Protein 4HIL (pdb70)

CATH classification: 3.10.120.10

Sequence (166 aa):
PAVTYYRLEEEVAKRNTAEETWMVIHGRVYDITRFLSEHPGGEEVLLEQAGADATESFEDVGHSPDAREMLKQYYIGDVHPNDLKPVTYYRRLEEVAKRNTAEETWMVIIHGRVYDITRFLSEHPGGEEVLLEQAGADATESFEDVGHSPDAREMMLKQYYIGDVHPNDL

Nearest PDB structures (foldseek):
  1awp-assembly1_B  TM=9.884E-01  e=4.203E-17  Rattus norvegicus
  1icc-assembly1_A  TM=9.820E-01  e=1.008E-16  Rattus norvegicus
  2i89-assembly5_B  TM=9.849E-01  e=1.510E-16  Rattus norvegicus
  1lqx-assembly1_A  TM=9.905E-01  e=1.450E-13  Bos taurus
  1u9u-assembly1_A  TM=9.892E-01  e=1.450E-13  Bos taurus

Radius of gyration: 16.12 Å; Cα contacts (8 Å, |Δi|>4): 263; chains: 2; bounding box: 38×32×45 Å

Secondary structure (DSSP, 8-state):
----EE-HHHHTT-EETTEEEEEETTEEEE-GGGTTT-TT-SHHHHTTTTSB-HHHHHHHT--HHHHHGGGGTEEEEEPGGG---/--EE-HHHHTT-EETTEEEEEETTEEEE-TTGGGG-TT-HHHHHHTTTSB-HHHHHHTT--HHHHHHHGGGEEEEE-GGG-

Organism: Rattus norvegicus (NCBI:txid10116)

B-factor: mean 15.83, std 7.42, range [5.48, 46.74]

Solvent-accessible surface area: 9434 Å² total; per-residue (Å²): 103,96,41,69,107,38,96,54,131,65,0,49,145,63,79,72,56,92,72,0,13,8,3,8,30,18,14,0,14,32,8,46,144,26,8,91,115,27,123,48,25,64,117,76,20,58,139,53,12,10,46,49,6,23,96,46,24,26,124,106,58,45,55,54,104,24,44,57,86,37,64,99,20,46,54,1,12,4,50,83,121,33,78,124,175,144,74,101,56,109,18,66,64,0,16,107,53,12,52,60,114,77,0,18,6,2,8,104,28,111,0,10,23,6,30,172,24,8,84,129,27,125,49,26,47,89,82,20,12,87,20,3,10,38,52,7,27,90,29,20,70,107,103,54,38,52,110,114,24,83,104,63,29,138,126,50,86,52,0,29,5,45,68,113,28,142

Structure (mmCIF, N/CA/C/O backbone):
data_4HIL
#
_entry.id   4HIL
#
_cell.length_a   38.609
_cell.length_b   67.847
_cell.length_c   70.342
_cell.angle_alpha   90.000
_cell.angle_beta   90.000
_cell.angle_gamma   90.000
#
_symmetry.space_group_name_H-M   'P 21 21 21'
#
loop_
_entity.id
_entity.type
_entity.pdbx_description
1 polymer 'Cytochrome b5 type B'
2 non-polymer 'PROTOPORPHYRIN IX CONTAINING FE'
3 non-polymer 'SODIUM ION'
4 water water
#
loop_
_atom_site.group_PDB
_atom_site.id
_atom_site.type_symbol
_atom_site.label_atom_id
_atom_site.label_alt_id
_atom_site.label_comp_id
_atom_site.label_asym_id
_atom_site.label_entity_id
_atom_site.label_seq_id
_atom_site.pdbx_PDB_ins_code
_atom_site.Cartn_x
_atom_site.Cartn_y
_atom_site.Cartn_z
_atom_site.occupancy
_atom_site.B_iso_or_equiv
_atom_site.auth_seq_id
_atom_site.auth_comp_id
_atom_site.auth_asym_id
_atom_site.auth_atom_id
_atom_site.pdbx_PDB_model_num
ATOM 1 N N . PRO A 1 2 ? -6.261 -27.323 24.202 1.00 36.28 2 PRO A N 1
ATOM 2 C CA . PRO A 1 2 ? -7.163 -26.184 23.978 1.00 35.90 2 PRO A CA 1
ATOM 3 C C . PRO A 1 2 ? -8.087 -26.402 22.774 1.00 35.20 2 PRO A C 1
ATOM 4 O O . PRO A 1 2 ? -7.699 -27.088 21.826 1.00 35.54 2 PRO A O 1
ATOM 8 N N . ALA A 1 3 ? -9.281 -25.809 22.813 1.00 33.92 3 ALA A N 1
ATOM 9 C CA . ALA A 1 3 ? -10.297 -26.011 21.774 1.00 32.96 3 ALA A CA 1
ATOM 10 C C . ALA A 1 3 ? -10.378 -24.858 20.772 1.00 31.61 3 ALA A C 1
ATOM 11 O O . ALA A 1 3 ? -11.394 -24.159 20.683 1.00 33.23 3 ALA A O 1
ATOM 13 N N . VAL A 1 4 ? -9.313 -24.668 20.009 1.00 28.18 4 VAL A N 1
ATOM 14 C CA . VAL A 1 4 ? -9.279 -23.630 18.989 1.00 25.43 4 VAL A CA 1
ATOM 15 C C . VAL A 1 4 ? -10.010 -24.118 17.722 1.00 22.96 4 VAL A C 1
ATOM 16 O O . VAL A 1 4 ? -9.821 -25.240 17.309 1.00 21.98 4 VAL A O 1
ATOM 20 N N . THR A 1 5 ? -10.850 -23.286 17.114 1.00 21.58 5 THR A N 1
ATOM 21 C CA . THR A 1 5 ? -11.483 -23.638 15.833 1.00 20.11 5 THR A CA 1
ATOM 22 C C . THR A 1 5 ? -10.608 -23.185 14.649 1.00 17.57 5 THR A C 1
ATOM 23 O O . THR A 1 5 ? -10.139 -22.054 14.641 1.00 18.33 5 THR A O 1
ATOM 27 N N . TYR A 1 6 ? -10.381 -24.061 13.666 1.00 15.15 6 TYR A N 1
ATOM 28 C CA . TYR A 1 6 ? -9.559 -23.747 12.486 1.00 13.91 6 TYR A CA 1
ATOM 29 C C . TYR A 1 6 ? -10.367 -23.766 11.199 1.00 14.03 6 TYR A C 1
ATOM 30 O O . TYR A 1 6 ? -11.252 -24.614 11.011 1.00 16.27 6 TYR A O 1
ATOM 39 N N . TYR A 1 7 ? -10.033 -22.845 10.302 1.00 12.87 7 TYR A N 1
ATOM 40 C CA . TYR A 1 7 ? -10.682 -22.765 9.008 1.00 13.51 7 TYR A CA 1
ATOM 41 C 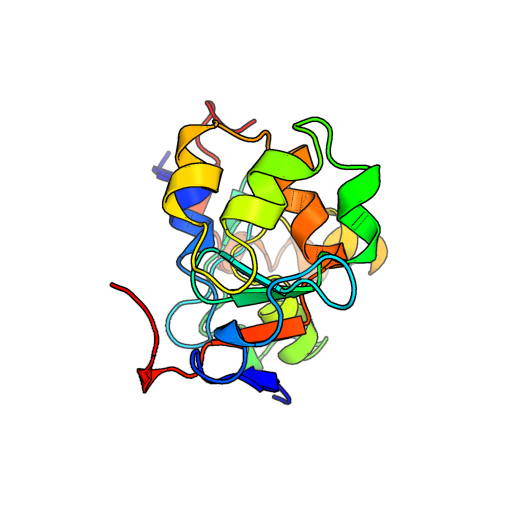C . TYR A 1 7 ? -9.656 -22.777 7.895 1.00 13.30 7 TYR A C 1
ATOM 42 O O . TYR A 1 7 ? -8.619 -22.129 7.979 1.00 14.07 7 TYR A O 1
ATOM 51 N N . ARG A 1 8 ? -9.977 -23.478 6.820 1.00 14.30 8 ARG A N 1
ATOM 52 C CA . ARG A 1 8 ? -9.184 -23.393 5.600 1.00 15.45 8 ARG A CA 1
ATOM 53 C C . ARG A 1 8 ? -9.567 -22.139 4.829 1.00 15.41 8 ARG A C 1
ATOM 54 O O . ARG A 1 8 ? -10.719 -21.702 4.863 1.00 15.18 8 ARG A O 1
ATOM 62 N N . LEU A 1 9 ? -8.616 -21.567 4.107 1.00 15.60 9 LEU A N 1
ATOM 63 C CA . LEU A 1 9 ? -8.931 -20.377 3.314 1.00 16.58 9 LEU A CA 1
ATOM 64 C C . LEU A 1 9 ? -10.016 -20.654 2.277 1.00 17.26 9 LEU A C 1
ATOM 65 O O . LEU A 1 9 ? -10.790 -19.762 1.934 1.00 17.81 9 LEU A O 1
ATOM 70 N N . GLU A 1 10 ? -10.075 -21.885 1.781 1.00 18.15 10 GLU A N 1
ATOM 71 C CA . GLU A 1 10 ? -11.096 -22.276 0.816 1.00 20.51 10 GLU A CA 1
ATOM 72 C C . GLU A 1 10 ? -12.498 -22.059 1.385 1.00 18.70 10 GLU A C 1
ATOM 73 O O . GLU A 1 10 ? -13.432 -21.667 0.672 1.00 19.87 10 GLU A O 1
ATOM 79 N N . GLU A 1 11 ? -12.639 -22.338 2.678 1.00 16.81 11 GLU A N 1
ATOM 80 C CA A GLU A 1 11 ? -13.888 -22.158 3.418 0.50 16.78 11 GLU A CA 1
ATOM 81 C CA B GLU A 1 11 ? -13.925 -22.159 3.320 0.50 17.19 11 GLU A CA 1
ATOM 82 C C . GLU A 1 11 ? -14.172 -20.683 3.623 1.00 15.42 11 GLU A C 1
ATOM 83 O O . GLU A 1 11 ? -15.293 -20.201 3.443 1.00 15.53 11 GLU A O 1
ATOM 94 N N . VAL A 1 12 ? -13.145 -19.959 4.050 1.00 14.00 12 VAL A N 1
ATOM 95 C CA . VAL A 1 12 ? -13.323 -18.541 4.333 1.00 13.84 12 VAL A CA 1
ATOM 96 C C . VAL A 1 12 ? -13.758 -17.795 3.074 1.00 13.87 12 VAL A C 1
ATOM 97 O O . VAL A 1 12 ? -14.594 -16.883 3.132 1.00 14.34 12 VAL A O 1
ATOM 101 N N . ALA A 1 13 ? -13.191 -18.185 1.939 1.00 13.84 13 ALA A N 1
ATOM 102 C CA . ALA A 1 13 ? -13.456 -17.491 0.681 1.00 15.31 13 ALA A CA 1
ATOM 103 C C . ALA A 1 13 ? -14.919 -17.538 0.270 1.00 15.16 13 ALA A C 1
ATOM 104 O O . ALA A 1 13 ? -15.361 -16.710 -0.527 1.00 15.85 13 ALA A O 1
ATOM 106 N N . LYS A 1 14 ? -15.675 -18.510 0.774 1.00 14.97 14 LYS A N 1
ATOM 107 C CA . LYS A 1 14 ? -17.097 -18.624 0.442 1.00 16.31 14 LYS A CA 1
ATOM 108 C C . LYS A 1 14 ? -17.977 -17.639 1.211 1.00 16.10 14 LYS A C 1
ATOM 109 O O . L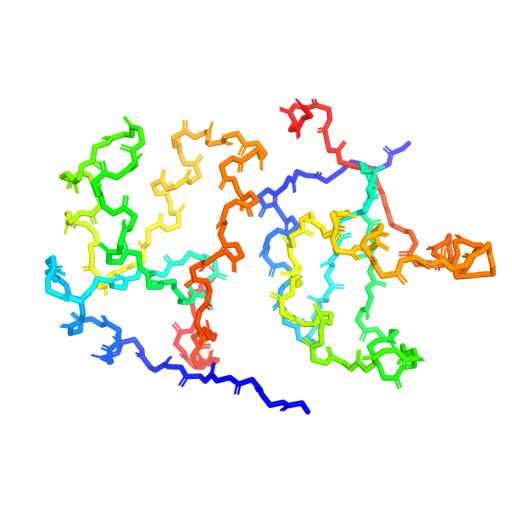YS A 1 14 ? -19.143 -17.437 0.863 1.00 17.73 14 LYS A O 1
ATOM 115 N N . ARG A 1 15 ? -17.426 -17.029 2.253 1.00 14.94 15 ARG A N 1
ATOM 116 C CA . ARG A 1 15 ? -18.187 -16.087 3.070 1.00 15.02 15 ARG A CA 1
ATOM 117 C C . ARG A 1 15 ? -17.854 -14.674 2.603 1.00 14.76 15 ARG A C 1
ATOM 118 O O . ARG A 1 15 ? -17.178 -13.914 3.294 1.00 13.73 15 ARG A O 1
ATOM 126 N N . ASN A 1 16 ? -18.324 -14.354 1.401 1.00 15.53 16 ASN A N 1
ATOM 127 C CA . ASN A 1 16 ? -17.849 -13.178 0.699 1.00 16.82 16 ASN A CA 1
ATOM 128 C C . ASN A 1 16 ? -18.942 -12.201 0.313 1.00 17.23 16 ASN A C 1
ATOM 129 O O . ASN A 1 16 ? -18.729 -11.359 -0.567 1.00 19.15 16 ASN A O 1
ATOM 134 N N . THR A 1 17 ? -20.091 -12.290 0.977 1.00 17.46 17 THR A N 1
ATOM 135 C CA . THR A 1 17 ? -21.188 -11.348 0.745 1.00 18.63 17 THR A CA 1
ATOM 136 C C . THR A 1 17 ? -21.766 -10.905 2.082 1.00 18.75 17 THR A C 1
ATOM 137 O O . THR A 1 17 ? -21.373 -11.409 3.135 1.00 18.92 17 THR A O 1
ATOM 141 N N . ALA A 1 18 ? -22.707 -9.969 2.033 1.00 19.13 18 ALA A N 1
ATOM 142 C CA . ALA A 1 18 ? -23.327 -9.434 3.233 1.00 20.01 18 ALA A CA 1
ATOM 143 C C . ALA A 1 18 ? -24.167 -10.484 3.974 1.00 20.64 18 ALA A C 1
ATOM 144 O O . ALA A 1 18 ? -24.512 -10.290 5.135 1.00 21.42 18 ALA A O 1
ATOM 146 N N . GLU A 1 19 ? -24.487 -11.596 3.317 1.00 21.03 19 GLU A N 1
ATOM 147 C CA . GLU A 1 19 ? -25.260 -12.655 3.962 1.00 21.62 19 GLU A CA 1
ATOM 148 C C . GLU A 1 19 ? -24.481 -13.290 5.114 1.00 21.55 19 GLU A C 1
ATOM 149 O O . GLU A 1 19 ? -25.036 -13.612 6.167 1.00 22.43 19 GLU A O 1
ATOM 151 N N . GLU A 1 20 ? -23.190 -13.488 4.883 1.00 19.59 20 GLU A N 1
ATOM 152 C CA . GLU A 1 20 ? -22.290 -14.071 5.865 1.00 18.92 20 GLU A CA 1
ATOM 153 C C . GLU A 1 20 ? -20.905 -13.644 5.433 1.00 17.25 20 GLU A C 1
ATOM 154 O O . GLU A 1 20 ? -20.382 -14.101 4.419 1.00 16.89 20 GLU A O 1
ATOM 160 N N . THR A 1 21 ? -20.333 -12.729 6.198 1.00 14.92 21 THR A N 1
ATOM 161 C CA . THR A 1 21 ? -19.137 -12.034 5.770 1.00 14.04 21 THR A CA 1
ATOM 162 C C . THR A 1 21 ? -17.974 -12.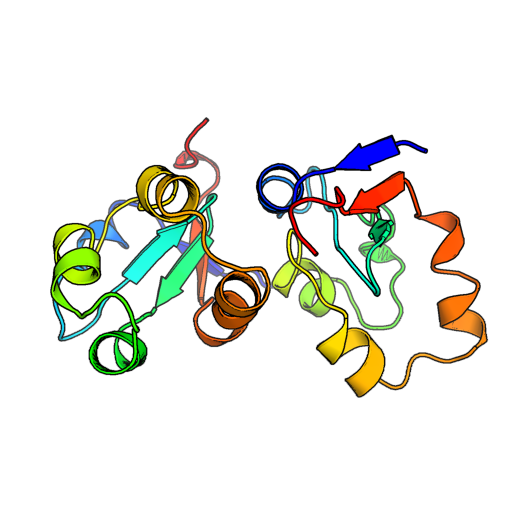357 6.693 1.00 12.15 21 THR A C 1
ATOM 163 O O . THR A 1 21 ? -17.985 -11.984 7.880 1.00 12.42 21 THR A O 1
ATOM 167 N N . TRP A 1 22 ? -16.976 -13.062 6.173 1.00 12.05 22 TRP A N 1
ATOM 168 C CA . TRP A 1 22 ? -15.779 -13.360 6.957 1.00 11.98 22 TRP A CA 1
ATOM 169 C C . TRP A 1 22 ? -14.597 -12.637 6.358 1.00 12.45 22 TRP A C 1
ATOM 170 O O . TRP A 1 22 ? -14.610 -12.258 5.196 1.00 14.75 22 TRP A O 1
ATOM 181 N N . MET A 1 23 ? -13.573 -12.449 7.166 1.00 11.88 23 MET A N 1
ATOM 182 C CA . MET A 1 23 ? -12.401 -11.741 6.749 1.00 12.70 23 MET A CA 1
ATOM 183 C C . MET A 1 23 ? -11.221 -12.275 7.546 1.00 11.28 23 MET A C 1
ATOM 184 O O . MET A 1 23 ? -11.363 -12.576 8.722 1.00 12.01 23 MET A O 1
ATOM 189 N N . VAL A 1 24 ? -10.053 -12.375 6.924 1.00 10.78 24 VAL A N 1
ATOM 190 C CA . VAL A 1 24 ? -8.841 -12.771 7.636 1.00 10.36 24 VAL A CA 1
ATOM 191 C C . VAL A 1 24 ? -7.975 -11.549 7.921 1.00 10.17 24 VAL A C 1
ATOM 192 O O . VAL A 1 24 ? -7.689 -10.750 7.030 1.00 11.48 24 VAL A O 1
ATOM 196 N N . ILE A 1 25 ? -7.559 -11.420 9.169 1.00 9.19 25 ILE A N 1
ATOM 197 C CA . ILE A 1 25 ? -6.597 -10.405 9.573 1.00 9.84 25 ILE A CA 1
ATOM 198 C C . ILE A 1 25 ? -5.576 -11.094 10.466 1.00 9.36 25 ILE A C 1
ATOM 199 O O . ILE A 1 25 ? -5.947 -11.731 11.449 1.00 9.51 25 ILE A O 1
ATOM 204 N N . HIS A 1 26 ? -4.307 -11.006 10.080 1.00 9.76 26 HIS A N 1
ATOM 205 C CA . HIS A 1 26 ? -3.200 -11.597 10.820 1.00 10.09 26 HIS A CA 1
ATOM 206 C C . HIS A 1 26 ? -3.484 -13.062 11.160 1.00 10.40 26 HIS A C 1
ATOM 207 O O . HIS A 1 26 ? -3.299 -13.491 12.292 1.00 11.57 26 HIS A O 1
ATOM 214 N N . GLY A 1 27 ? -3.942 -13.839 10.199 1.00 9.69 27 GLY A N 1
ATOM 215 C CA . GLY A 1 27 ? -4.066 -15.267 10.401 1.00 9.63 27 GLY A CA 1
ATOM 216 C C . GLY A 1 27 ? -5.243 -15.716 11.239 1.00 9.10 27 GLY A C 1
ATOM 217 O O . GLY A 1 27 ? -5.314 -16.882 11.630 1.00 9.10 27 GLY A O 1
ATOM 218 N N . ARG A 1 28 ? -6.161 -14.805 11.509 1.00 8.15 28 ARG A N 1
ATOM 219 C CA . ARG A 1 28 ? -7.389 -15.098 12.242 1.00 8.00 28 ARG A CA 1
ATOM 220 C C . ARG A 1 28 ? -8.591 -14.739 11.392 1.00 9.23 28 ARG A C 1
ATOM 221 O O . ARG A 1 28 ? -8.536 -13.837 10.555 1.00 9.20 28 ARG A O 1
ATOM 229 N N . VAL A 1 29 ? -9.668 -15.467 11.644 1.00 9.03 29 VAL A N 1
ATOM 230 C CA . VAL A 1 29 ? -10.923 -15.316 10.922 1.00 9.33 29 VAL A CA 1
ATOM 231 C C . VAL A 1 29 ? -11.929 -14.571 11.790 1.00 9.62 29 VAL A C 1
ATOM 232 O O . VAL A 1 29 ? -12.157 -14.924 12.955 1.00 9.81 29 VAL A O 1
ATOM 236 N N . TYR A 1 30 ? -12.520 -13.537 11.198 1.00 10.10 30 TYR A N 1
ATOM 237 C CA . TYR A 1 30 ? -13.491 -12.685 11.865 1.00 10.68 30 TYR A CA 1
ATOM 238 C C . TYR A 1 30 ? -14.786 -12.741 11.082 1.00 11.03 30 TYR A C 1
ATOM 239 O O . TYR A 1 30 ? -14.782 -12.592 9.843 1.00 11.89 30 TYR A O 1
ATOM 248 N N . ASP A 1 31 ? -15.897 -12.962 11.776 1.00 11.23 31 ASP A N 1
ATOM 249 C CA . ASP A 1 31 ? -17.207 -12.888 11.140 1.00 12.08 31 ASP A CA 1
ATOM 250 C C . ASP A 1 31 ? -17.759 -11.493 11.393 1.00 11.91 31 ASP A C 1
ATOM 251 O O . ASP A 1 31 ? -18.210 -11.190 12.502 1.00 13.26 31 ASP A O 1
ATOM 256 N N . ILE A 1 32 ? -17.714 -10.651 10.360 1.00 12.07 32 ILE A N 1
ATOM 257 C CA . ILE A 1 32 ? -18.050 -9.244 10.488 1.00 12.90 32 ILE A CA 1
ATOM 258 C C . ILE A 1 32 ? -19.427 -8.917 9.907 1.00 13.58 32 ILE A C 1
ATOM 259 O O . ILE A 1 32 ? -19.738 -7.761 9.686 1.00 14.35 32 ILE A O 1
ATOM 264 N N . THR A 1 33 ? -20.254 -9.932 9.699 1.00 13.78 33 THR A N 1
ATOM 265 C CA . THR A 1 33 ? -21.577 -9.787 9.108 1.00 14.94 33 THR A CA 1
ATOM 266 C C . THR A 1 33 ? -22.355 -8.651 9.759 1.00 15.88 33 THR A C 1
ATOM 267 O O . THR A 1 33 ? -22.890 -7.791 9.073 1.00 17.20 33 THR A O 1
ATOM 271 N N . ARG A 1 34 ? -22.4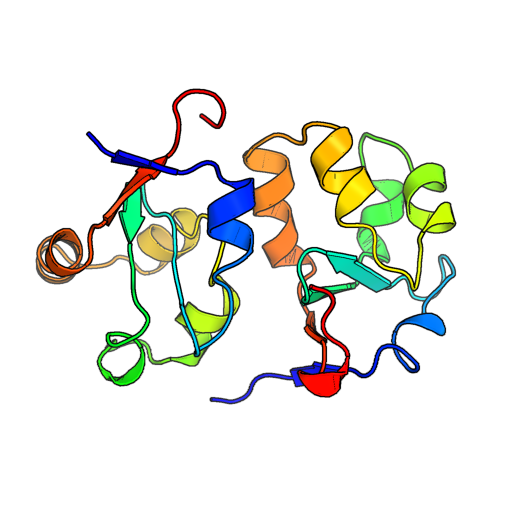01 -8.628 11.083 1.00 15.92 34 ARG A N 1
ATOM 272 C CA . ARG A 1 34 ? -23.247 -7.651 11.763 1.00 17.17 34 ARG A CA 1
ATOM 273 C C . ARG A 1 34 ? -22.555 -6.298 11.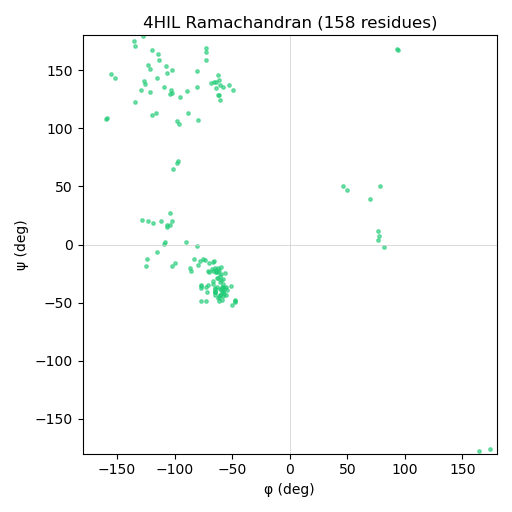894 1.00 17.17 34 ARG A C 1
ATOM 274 O O . ARG A 1 34 ? -23.192 -5.312 12.212 1.00 19.06 34 ARG A O 1
ATOM 282 N N . PHE A 1 35 ? -21.254 -6.261 11.633 1.00 15.40 35 PHE A N 1
ATOM 283 C CA . PHE A 1 35 ? -20.465 -5.045 11.756 1.00 15.01 35 PHE A CA 1
ATOM 284 C C . PHE A 1 35 ? -20.502 -4.206 10.485 1.00 14.78 35 PHE A C 1
ATOM 285 O O . PHE A 1 35 ? -20.199 -3.025 10.534 1.00 14.97 35 PHE A O 1
ATOM 293 N N . LEU A 1 36 ? -20.856 -4.808 9.348 1.00 14.61 36 LEU A N 1
ATOM 294 C CA . LEU A 1 36 ? -20.831 -4.058 8.082 1.00 15.96 36 LEU A CA 1
ATOM 295 C C . LEU A 1 36 ? -21.510 -2.698 8.194 1.00 16.92 36 LEU A C 1
ATOM 296 O O . LEU A 1 36 ? -20.960 -1.696 7.756 1.00 17.16 36 LEU A O 1
ATOM 301 N N . SER A 1 37 ? -22.708 -2.677 8.766 1.00 17.37 37 SER A N 1
ATOM 302 C CA . SER A 1 37 ? -23.499 -1.446 8.836 1.00 18.59 37 SER A CA 1
ATOM 303 C C . SER A 1 37 ? -22.972 -0.467 9.892 1.00 18.28 37 SER A C 1
ATOM 304 O O . SER A 1 37 ? -23.391 0.691 9.931 1.00 19.51 37 SER A O 1
ATOM 307 N N . GLU A 1 38 ? -22.079 -0.939 10.758 1.00 17.20 38 GLU A N 1
ATOM 308 C CA . GLU A 1 38 ? -21.541 -0.127 11.841 1.00 17.44 38 GLU A CA 1
ATOM 309 C C . GLU A 1 38 ? -20.142 0.401 11.564 1.00 15.39 38 GLU A C 1
ATOM 310 O O . GLU A 1 38 ? -19.689 1.341 12.208 1.00 17.26 38 GLU A O 1
ATOM 316 N N . HIS A 1 39 ? -19.438 -0.206 10.621 1.00 11.65 39 HIS A N 1
ATOM 317 C CA . HIS A 1 39 ? -18.053 0.163 10.372 1.00 10.79 39 HIS A CA 1
ATOM 318 C C . HIS A 1 39 ? -17.932 1.624 9.964 1.00 11.05 39 HIS A C 1
ATOM 319 O O . HIS A 1 39 ? -18.550 2.043 9.003 1.00 10.79 39 HIS A O 1
ATOM 326 N N . PRO A 1 40 ? -17.121 2.405 10.686 1.00 10.86 40 PRO A N 1
ATOM 327 C CA . PRO A 1 40 ? -17.009 3.832 10.316 1.00 11.04 40 PRO A CA 1
ATOM 328 C C . PRO A 1 40 ? -16.477 4.064 8.904 1.00 11.01 40 PRO A C 1
ATOM 329 O O . PRO A 1 40 ? -16.801 5.069 8.273 1.00 10.64 40 PRO A O 1
ATOM 333 N N . GLY A 1 41 ? -15.690 3.124 8.397 1.00 10.20 41 GLY A N 1
ATOM 334 C CA . GLY A 1 41 ? -15.177 3.233 7.047 1.00 10.41 41 GLY A CA 1
ATOM 335 C C . GLY A 1 41 ? -16.158 2.819 5.970 1.00 10.42 41 GLY A C 1
ATOM 336 O O . GLY A 1 41 ? -15.826 2.888 4.795 1.00 10.72 41 GLY A O 1
ATOM 337 N N . GLY A 1 42 ? -17.353 2.386 6.364 1.00 10.57 42 GLY A N 1
ATOM 338 C CA . GLY A 1 42 ? -18.400 1.998 5.430 1.00 10.51 42 GLY A CA 1
ATOM 339 C C . GLY A 1 42 ? -18.400 0.515 5.115 1.00 10.47 42 GLY A C 1
ATOM 340 O O . GLY A 1 42 ? -17.460 -0.207 5.434 1.00 10.92 42 GLY A O 1
ATOM 341 N N . GLU A 1 43 ? -19.470 0.072 4.479 1.00 11.04 43 GLU A N 1
ATOM 342 C CA . GLU A 1 43 ? -19.617 -1.332 4.144 1.00 12.28 43 GLU A CA 1
ATOM 343 C C . GLU A 1 43 ? -18.795 -1.753 2.943 1.00 11.67 43 GLU A C 1
ATOM 344 O O . GLU A 1 43 ? -18.339 -2.895 2.880 1.00 11.74 43 GLU A O 1
ATOM 350 N N . GLU A 1 44 ? -18.660 -0.872 1.963 1.00 12.36 44 GLU A N 1
ATOM 351 C CA . GLU A 1 44 ? -18.083 -1.265 0.692 1.00 12.42 44 GLU A CA 1
ATOM 352 C C . GLU A 1 44 ? -16.616 -1.670 0.811 1.00 11.57 44 GLU A C 1
ATOM 353 O O . GLU A 1 44 ? -16.185 -2.630 0.166 1.00 12.35 44 GLU A O 1
ATOM 359 N N . VAL A 1 45 ? -15.835 -0.946 1.608 1.00 11.24 45 VAL A N 1
ATOM 360 C CA . VAL A 1 45 ? -14.428 -1.324 1.705 1.00 11.66 45 VAL A CA 1
ATOM 361 C C . VAL A 1 45 ? -14.274 -2.724 2.304 1.00 11.94 45 VAL A C 1
ATOM 362 O O . VAL A 1 45 ? -13.306 -3.417 2.019 1.00 12.81 45 VAL A O 1
ATOM 366 N N . LEU A 1 46 ? -15.223 -3.123 3.147 1.00 11.31 46 LEU A N 1
ATOM 367 C CA . LEU A 1 46 ? -15.201 -4.441 3.779 1.00 11.63 46 LEU A CA 1
ATOM 368 C C . LEU A 1 46 ? -15.656 -5.493 2.778 1.00 11.53 46 LEU A C 1
ATOM 369 O O . LEU A 1 46 ? -15.012 -6.530 2.626 1.00 12.83 46 LEU A O 1
ATOM 374 N N . LEU A 1 47 ? -16.770 -5.243 2.094 1.00 11.94 47 LEU A N 1
ATOM 375 C CA . LEU A 1 47 ? -17.288 -6.214 1.129 1.00 13.19 47 LEU A CA 1
ATOM 376 C C . LEU A 1 47 ? -16.310 -6.489 0.005 1.00 13.93 47 LEU A C 1
ATOM 377 O O . LEU A 1 47 ? -16.236 -7.600 -0.512 1.00 14.97 47 LEU A O 1
ATOM 382 N N . GLU A 1 48 ? -15.537 -5.488 -0.366 1.00 13.70 48 GLU A N 1
ATOM 383 C CA . GLU A 1 48 ? -14.570 -5.656 -1.432 1.00 14.99 48 GLU A CA 1
ATOM 384 C C . GLU A 1 48 ? -13.494 -6.662 -1.068 1.00 14.76 48 GLU A C 1
ATOM 385 O O . GLU A 1 48 ? -12.876 -7.249 -1.957 1.00 16.82 48 GLU A O 1
ATOM 391 N N . GLN A 1 49 ? -13.276 -6.872 0.227 1.00 13.30 49 GLN A N 1
ATOM 392 C CA . GLN A 1 49 ? -12.306 -7.871 0.661 1.00 13.98 49 GLN A CA 1
ATOM 393 C C . GLN A 1 49 ? -12.914 -8.980 1.495 1.00 14.18 49 GLN A C 1
ATOM 394 O O . GLN A 1 49 ? -12.202 -9.732 2.148 1.00 15.20 49 GLN A O 1
ATOM 400 N N . ALA A 1 50 ? -14.224 -9.134 1.404 1.00 14.25 50 ALA A N 1
ATOM 401 C CA . ALA A 1 50 ? -14.895 -10.208 2.119 1.00 15.15 50 ALA A CA 1
ATOM 402 C C . ALA A 1 50 ? -14.424 -11.557 1.585 1.00 14.36 50 ALA A C 1
ATOM 403 O O . ALA A 1 50 ? -14.238 -11.765 0.386 1.00 14.64 50 ALA A O 1
ATOM 405 N N . GLY A 1 51 ? -14.238 -12.493 2.496 1.00 13.70 51 GLY A N 1
ATOM 406 C CA . GLY A 1 51 ? -13.717 -13.794 2.141 1.00 14.84 51 GLY A CA 1
ATOM 407 C C . GLY A 1 51 ? -12.224 -13.853 1.887 1.00 15.99 51 GLY A C 1
ATOM 408 O O . GLY A 1 51 ? -11.686 -14.915 1.544 1.00 18.07 51 GLY A O 1
ATOM 409 N N . ALA A 1 52 ? -11.550 -12.730 2.094 1.00 14.59 52 ALA A N 1
ATOM 410 C CA . ALA A 1 52 ? -10.142 -12.610 1.758 1.00 14.43 52 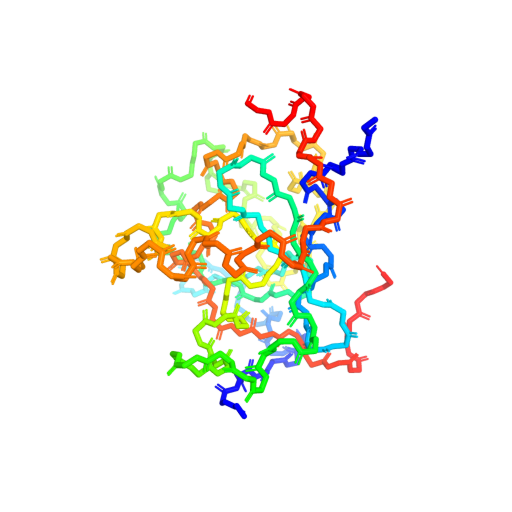ALA A CA 1
ATOM 411 C C . ALA A 1 52 ? -9.323 -12.104 2.932 1.00 13.42 52 ALA A C 1
ATOM 412 O O . ALA A 1 52 ? -9.845 -11.818 4.011 1.00 13.29 52 ALA A O 1
ATOM 414 N N . ASP A 1 53 ? -8.027 -11.984 2.689 1.00 13.59 53 ASP A N 1
ATOM 415 C CA . ASP A 1 53 ? -7.085 -11.484 3.676 1.00 13.16 53 ASP A CA 1
ATOM 416 C C . ASP A 1 53 ? -6.999 -9.982 3.573 1.00 12.84 53 ASP A C 1
ATOM 417 O O . ASP A 1 53 ? -6.504 -9.439 2.588 1.00 14.19 53 ASP A O 1
ATOM 422 N N . ALA A 1 54 ? -7.467 -9.310 4.612 1.00 11.35 54 ALA A N 1
ATOM 423 C CA . ALA A 1 54 ? -7.540 -7.861 4.633 1.00 12.05 54 ALA A CA 1
ATOM 424 C C . ALA A 1 54 ? -6.477 -7.247 5.533 1.00 11.39 54 ALA A C 1
ATOM 425 O O . ALA A 1 54 ? -6.561 -6.077 5.862 1.00 11.90 54 ALA A O 1
ATOM 427 N N . THR A 1 55 ? -5.453 -8.011 5.895 1.00 10.55 55 THR A N 1
ATOM 428 C CA . THR A 1 55 ? -4.445 -7.536 6.836 1.00 10.83 55 THR A CA 1
ATOM 429 C C . THR A 1 55 ? -3.772 -6.265 6.319 1.00 11.05 55 THR A C 1
ATOM 430 O O . THR A 1 55 ? -3.617 -5.284 7.046 1.00 11.44 55 THR A O 1
ATOM 434 N N . GLU A 1 56 ? -3.360 -6.279 5.059 1.00 12.03 56 GLU A N 1
ATOM 435 C CA . GLU A 1 56 ? -2.610 -5.157 4.514 1.00 13.57 56 GLU A CA 1
ATOM 436 C C . GLU A 1 56 ? -3.445 -3.885 4.530 1.00 12.83 56 GLU A C 1
ATOM 437 O O . GLU A 1 56 ? -2.975 -2.836 4.966 1.00 13.25 56 GLU A O 1
ATOM 440 N N . SER A 1 57 ? -4.694 -3.975 4.093 1.00 12.30 57 SER A N 1
ATOM 441 C CA . SER A 1 57 ? -5.566 -2.811 4.136 1.00 13.02 57 SER A CA 1
ATOM 442 C C . SER A 1 57 ? -5.851 -2.358 5.554 1.00 12.39 57 SER A C 1
ATOM 443 O O . SER A 1 57 ? -5.825 -1.161 5.840 1.00 13.14 57 SER A O 1
ATOM 446 N N . PHE A 1 58 ? -6.116 -3.302 6.448 1.00 11.61 58 PHE A N 1
ATOM 447 C CA . PHE A 1 58 ? -6.406 -2.945 7.832 1.00 11.08 58 PHE A CA 1
ATOM 448 C C . PHE A 1 58 ? -5.242 -2.167 8.422 1.00 11.62 58 PHE A C 1
ATOM 449 O O . PHE A 1 58 ? -5.444 -1.142 9.086 1.00 12.51 58 PHE A O 1
ATOM 457 N N . GLU A 1 59 ? -4.019 -2.632 8.181 1.00 11.43 59 GLU A N 1
ATOM 458 C CA . GLU A 1 59 ? -2.854 -1.944 8.733 1.00 11.95 59 GLU A CA 1
ATOM 459 C C . GLU A 1 59 ? -2.565 -0.623 8.020 1.00 12.32 59 GLU A C 1
ATOM 460 O O . GLU A 1 59 ? -2.164 0.348 8.662 1.00 13.92 59 GLU A O 1
ATOM 466 N N . ASP A 1 60 ? -2.779 -0.561 6.707 1.00 12.35 60 ASP A N 1
ATOM 467 C CA . ASP A 1 60 ? -2.471 0.645 5.943 1.00 14.53 60 ASP A CA 1
ATOM 468 C C . ASP A 1 60 ? -3.382 1.811 6.325 1.00 14.19 60 ASP A C 1
ATOM 469 O O . ASP A 1 60 ? -2.951 2.957 6.309 1.00 14.90 60 ASP A O 1
ATOM 474 N N . VAL A 1 61 ? -4.636 1.519 6.658 1.00 13.22 61 VAL A N 1
ATOM 475 C CA . VAL A 1 61 ? -5.571 2.549 7.097 1.00 13.89 61 VAL A CA 1
ATOM 476 C C . VAL A 1 61 ? -5.119 3.227 8.371 1.00 15.24 61 VAL A C 1
ATOM 477 O O . VAL A 1 61 ? -5.429 4.390 8.596 1.00 16.56 61 VAL A O 1
ATOM 481 N N . GLY A 1 62 ? -4.384 2.521 9.212 1.00 14.96 62 GLY A N 1
ATOM 482 C CA . GLY A 1 62 ? -3.931 3.109 10.460 1.00 16.16 62 GLY A CA 1
ATOM 483 C C . GLY A 1 62 ? -5.045 3.136 11.492 1.00 16.51 62 GLY A C 1
ATOM 484 O O . GLY A 1 62 ? -5.330 4.155 12.124 1.00 18.25 62 GLY A O 1
ATOM 485 N N . HIS A 1 63 ? -5.678 1.995 11.670 1.00 14.51 63 HIS A N 1
ATOM 486 C CA . HIS A 1 63 ? -6.764 1.855 12.619 1.00 13.00 63 HIS A CA 1
ATOM 487 C C . HIS A 1 63 ? -6.257 2.132 14.028 1.00 13.20 63 HIS A C 1
ATOM 488 O O . HIS A 1 63 ? -5.128 1.790 14.374 1.00 14.33 63 HIS A O 1
ATOM 495 N N . SER A 1 64 ? -7.125 2.714 14.843 1.00 12.65 64 SER A N 1
ATOM 496 C CA . SER A 1 64 ? -6.798 3.048 16.223 1.00 12.67 64 SER A CA 1
ATOM 497 C C . SER A 1 64 ? -6.722 1.819 17.119 1.00 12.78 64 SER A C 1
ATOM 498 O O . SER A 1 64 ? -7.208 0.739 16.765 1.00 12.45 64 SER A O 1
ATOM 501 N N . PRO A 1 65 ? -6.148 1.986 18.317 1.00 12.77 65 PRO A N 1
ATOM 502 C CA . PRO A 1 65 ? -6.175 0.871 19.273 1.00 12.74 65 PRO A CA 1
ATOM 503 C C . PRO A 1 65 ? -7.609 0.434 19.601 1.00 12.27 65 PRO A C 1
ATOM 504 O O . PRO A 1 65 ? -7.870 -0.756 19.764 1.00 12.85 65 PRO A O 1
ATOM 508 N N . ASP A 1 66 ? -8.534 1.384 19.687 1.00 13.20 66 ASP A N 1
ATOM 509 C CA . ASP A 1 66 ? -9.945 1.056 19.921 1.00 14.23 66 ASP A CA 1
ATOM 510 C C . ASP A 1 66 ? -10.510 0.178 18.798 1.00 13.10 66 ASP A C 1
ATOM 511 O O . ASP A 1 66 ? -11.228 -0.795 19.056 1.00 13.66 66 ASP A O 1
ATOM 516 N N . ALA A 1 67 ? -10.188 0.517 17.548 1.00 12.40 67 ALA A N 1
ATOM 517 C CA . ALA A 1 67 ? -10.641 -0.294 16.419 1.00 12.40 67 ALA A CA 1
ATOM 518 C C . ALA A 1 67 ? -10.084 -1.706 16.527 1.00 12.05 67 ALA A C 1
ATOM 519 O O . ALA A 1 67 ? -10.796 -2.697 16.335 1.00 12.71 67 ALA A O 1
ATOM 521 N N . ARG A 1 68 ? -8.799 -1.808 16.833 1.00 11.71 68 ARG A N 1
ATOM 522 C CA . ARG A 1 68 ? -8.198 -3.126 16.976 1.00 12.79 68 ARG A CA 1
ATOM 523 C C . ARG A 1 68 ? -8.893 -3.938 18.059 1.00 12.62 68 ARG A C 1
ATOM 524 O O . ARG A 1 68 ? -9.112 -5.137 17.907 1.00 13.34 68 ARG A O 1
ATOM 532 N N . GLU A 1 69 ? -9.233 -3.287 19.165 1.00 12.83 69 GLU A N 1
ATOM 533 C CA . GLU A 1 69 ? -9.836 -3.988 20.283 1.00 15.37 69 GLU A CA 1
ATOM 534 C C . GLU A 1 69 ? -11.225 -4.519 19.935 1.00 15.46 69 GLU A C 1
ATOM 535 O O . GLU A 1 69 ? -11.696 -5.468 20.541 1.00 17.31 69 GLU A O 1
ATOM 541 N N . MET A 1 70 ? -11.876 -3.939 18.942 1.00 13.66 70 MET A N 1
ATOM 542 C CA . MET A 1 70 ? -13.170 -4.447 18.490 1.00 13.56 70 MET A CA 1
ATOM 543 C C . MET A 1 70 ? -13.099 -5.853 17.909 1.00 12.36 70 MET A C 1
ATOM 544 O O . MET A 1 70 ? -14.129 -6.528 17.841 1.00 13.00 70 MET A O 1
ATOM 549 N N . LEU A 1 71 ? -11.919 -6.281 17.458 1.00 11.43 71 LEU A N 1
ATOM 550 C CA . LEU A 1 71 ? -11.792 -7.574 16.799 1.00 11.66 71 LEU A CA 1
ATOM 551 C C . LEU A 1 71 ? -12.269 -8.693 17.696 1.00 11.52 71 LEU A C 1
ATOM 552 O O . LEU A 1 71 ? -12.759 -9.697 17.190 1.00 12.01 71 LEU A O 1
ATOM 557 N N . LYS A 1 72 ? -12.155 -8.546 19.014 1.00 11.98 72 LYS A N 1
ATOM 558 C CA . LYS A 1 72 ? -12.560 -9.643 19.897 1.00 13.48 72 LYS A CA 1
ATOM 559 C C . LYS A 1 72 ? -14.051 -9.953 19.770 1.00 13.65 72 LYS A C 1
ATOM 560 O O . LYS A 1 72 ? -14.477 -11.065 20.053 1.00 14.87 72 LYS A O 1
ATOM 566 N N . GLN A 1 73 ? -14.832 -8.977 19.331 1.00 12.85 73 GLN A N 1
ATOM 567 C CA . GLN A 1 73 ? -16.264 -9.173 19.151 1.00 13.91 73 GLN A CA 1
ATOM 568 C C . GLN A 1 73 ? -16.577 -10.094 17.973 1.00 13.73 73 GLN A C 1
ATOM 569 O O . GLN A 1 73 ? -17.646 -10.712 17.929 1.00 15.47 73 GLN A O 1
ATOM 575 N N . TYR A 1 74 ? -15.655 -10.181 17.021 1.00 11.71 74 TYR A N 1
ATOM 576 C CA . TYR A 1 74 ? -15.927 -10.855 15.750 1.00 11.49 74 TYR A CA 1
ATOM 577 C C . TYR A 1 74 ? -15.081 -12.103 15.513 1.00 11.64 74 TYR A C 1
ATOM 578 O O . TYR A 1 74 ? -15.331 -12.823 14.562 1.00 11.62 74 TYR A O 1
ATOM 587 N N . TYR A 1 75 ? -14.116 -12.363 16.386 1.00 11.24 75 TYR A N 1
ATOM 588 C CA . TYR A 1 75 ? -13.217 -13.502 16.227 1.00 10.45 75 TYR A CA 1
ATOM 589 C C . TYR A 1 75 ? -13.993 -14.814 16.250 1.00 11.30 75 TYR A C 1
ATOM 590 O O . TYR A 1 75 ? -14.762 -15.055 17.182 1.00 12.58 75 TYR A O 1
ATOM 599 N N . ILE A 1 76 ? -13.781 -15.668 15.248 1.00 10.91 76 ILE A N 1
ATOM 600 C CA . ILE A 1 76 ? -14.404 -16.988 15.226 1.00 11.87 76 ILE A CA 1
ATOM 601 C C . ILE A 1 76 ? -13.431 -18.151 15.111 1.00 11.99 76 ILE A C 1
ATOM 602 O O . ILE A 1 76 ? -13.821 -19.275 15.333 1.00 13.34 76 ILE A O 1
ATOM 607 N N . GLY A 1 77 ? -12.168 -17.910 14.795 1.00 11.26 77 GLY A N 1
ATOM 608 C CA . GLY A 1 77 ? -11.200 -18.981 14.787 1.00 11.06 77 GLY A CA 1
ATOM 609 C C . GLY A 1 77 ? -9.941 -18.596 14.062 1.00 10.36 77 GLY A C 1
ATOM 610 O O . GLY A 1 77 ? -9.768 -17.450 13.645 1.00 10.12 77 GLY A O 1
ATOM 611 N N . ASP A 1 78 ? -9.028 -19.553 13.980 1.00 11.12 78 ASP A N 1
ATOM 612 C CA . ASP A 1 78 ? -7.728 -19.335 13.373 1.00 10.60 78 ASP A CA 1
ATOM 613 C C . ASP A 1 78 ? -7.680 -19.932 11.972 1.00 10.14 78 ASP A C 1
ATOM 614 O O . ASP A 1 78 ? -8.335 -20.932 11.679 1.00 10.66 78 ASP A O 1
ATOM 619 N N . VAL A 1 79 ? -6.878 -19.340 11.101 1.00 9.32 79 VAL A N 1
ATOM 620 C CA . VAL A 1 79 ? -6.602 -19.963 9.821 1.00 9.67 79 VAL A CA 1
ATOM 621 C C . VAL A 1 79 ? -5.761 -21.215 10.067 1.00 9.97 79 VAL A C 1
ATOM 622 O O . VAL A 1 79 ? -4.851 -21.227 10.888 1.00 10.44 79 VAL A O 1
ATOM 626 N N . HIS A 1 80 ? -6.076 -22.272 9.343 1.00 10.48 80 HIS A N 1
ATOM 627 C CA . HIS A 1 80 ? -5.332 -23.521 9.422 1.00 11.19 80 HIS A CA 1
ATOM 628 C C . HIS A 1 80 ? -3.842 -23.219 9.200 1.00 11.20 80 HIS A C 1
ATOM 629 O O . HIS A 1 80 ? -3.488 -22.426 8.320 1.00 11.49 80 HIS A O 1
ATOM 636 N N . PRO A 1 81 ? -2.957 -23.834 9.994 1.00 11.82 81 PRO A N 1
ATOM 637 C CA . PRO A 1 81 ? -1.540 -23.477 9.910 1.00 13.17 81 PRO A CA 1
ATOM 638 C C . PRO A 1 81 ? -0.931 -23.592 8.499 1.00 13.91 81 PRO A C 1
ATOM 639 O O . PRO A 1 81 ? -0.061 -22.803 8.142 1.00 15.40 81 PRO A O 1
ATOM 643 N N . ASN A 1 82 ? -1.344 -24.588 7.722 1.00 13.68 82 ASN A N 1
ATOM 644 C CA . ASN A 1 82 ? -0.861 -24.739 6.351 1.00 15.15 82 ASN A CA 1
ATOM 645 C C . ASN A 1 82 ? -1.275 -23.639 5.388 1.00 14.66 82 ASN A C 1
ATOM 646 O O . ASN A 1 82 ? -0.714 -23.530 4.295 1.00 16.13 82 ASN A O 1
ATOM 651 N N . ASP A 1 83 ? -2.246 -22.824 5.785 1.00 12.92 83 ASP A N 1
ATOM 652 C CA . ASP A 1 83 ? -2.768 -21.769 4.925 1.00 13.09 83 ASP A CA 1
ATOM 653 C C . ASP A 1 83 ? -2.347 -20.380 5.378 1.00 13.00 83 ASP A C 1
ATOM 654 O O . ASP A 1 83 ? -2.766 -19.394 4.772 1.00 12.98 83 ASP A O 1
ATOM 659 N N . LEU A 1 84 ? -1.545 -20.288 6.435 1.00 12.94 84 LEU A N 1
ATOM 660 C CA . LEU A 1 84 ? -1.107 -18.997 6.937 1.00 13.17 84 LEU A CA 1
ATOM 661 C C . LEU A 1 84 ? -0.220 -18.286 5.936 1.00 14.26 84 LEU A C 1
ATOM 662 O O . LEU A 1 84 ? 0.646 -18.887 5.314 1.00 15.05 84 LEU A O 1
ATOM 667 N N . LYS A 1 85 ? -0.424 -16.981 5.832 1.00 15.28 85 LYS A N 1
ATOM 668 C CA . LYS A 1 85 ? 0.463 -16.119 5.069 1.00 18.09 85 LYS A CA 1
ATOM 669 C C . LYS A 1 85 ? 1.777 -15.926 5.795 1.00 20.26 85 LYS A C 1
ATOM 670 O O . LYS A 1 85 ? 1.847 -16.062 7.012 1.00 21.10 85 LYS A O 1
ATOM 676 N N . PRO A 1 86 ? 2.825 -15.541 5.062 1.00 21.70 86 PRO A N 1
ATOM 677 C CA . PRO A 1 86 ? 4.050 -15.106 5.747 1.00 24.02 86 PRO A CA 1
ATOM 678 C C . PRO A 1 86 ? 3.774 -14.046 6.812 1.00 25.91 86 PRO A C 1
ATOM 679 O O . PRO A 1 86 ? 2.987 -13.148 6.503 1.00 27.77 86 PRO A O 1
ATOM 683 N N . VAL B 1 4 ? 14.215 1.199 27.326 1.00 29.33 4 VAL B N 1
ATOM 684 C CA . VAL B 1 4 ? 12.882 0.616 27.156 1.00 28.33 4 VAL B CA 1
ATOM 685 C C . VAL B 1 4 ? 12.713 0.052 25.753 1.00 26.13 4 VAL B C 1
ATOM 686 O O . VAL B 1 4 ? 13.013 0.727 24.776 1.00 27.27 4 VAL B O 1
ATOM 690 N N . THR B 1 5 ? 12.225 -1.179 25.655 1.00 23.38 5 THR B N 1
ATOM 691 C CA . THR B 1 5 ? 11.957 -1.800 24.366 1.00 21.62 5 THR B CA 1
ATOM 692 C C . THR B 1 5 ? 10.492 -1.583 24.020 1.00 19.30 5 THR B C 1
ATOM 693 O O . THR B 1 5 ? 9.621 -1.891 24.815 1.00 18.69 5 THR B O 1
ATOM 697 N N . TYR B 1 6 ? 10.235 -1.041 22.835 1.00 18.63 6 TYR B N 1
ATOM 698 C CA . TYR B 1 6 ? 8.876 -0.780 22.391 1.00 17.98 6 TYR B CA 1
ATOM 699 C C . TYR B 1 6 ? 8.482 -1.790 21.315 1.00 16.63 6 TYR B C 1
ATOM 700 O O . TYR B 1 6 ? 9.326 -2.218 20.509 1.00 18.66 6 TYR B O 1
ATOM 709 N N . TYR B 1 7 ? 7.199 -2.127 21.289 1.00 14.19 7 TYR B N 1
ATOM 710 C CA . TYR B 1 7 ? 6.620 -2.959 20.236 1.00 14.10 7 TYR B CA 1
ATOM 711 C C . TYR B 1 7 ? 5.381 -2.287 19.680 1.00 13.01 7 TYR B C 1
ATOM 712 O O . TYR B 1 7 ? 4.516 -1.839 20.434 1.00 12.85 7 TYR B O 1
ATOM 721 N N . ARG B 1 8 ? 5.279 -2.222 18.356 1.00 13.85 8 ARG B N 1
ATOM 722 C CA A ARG B 1 8 ? 4.065 -1.711 17.754 0.50 14.21 8 ARG B CA 1
ATOM 723 C CA B ARG B 1 8 ? 4.084 -1.749 17.683 0.50 13.45 8 ARG B CA 1
ATOM 724 C C . ARG B 1 8 ? 2.961 -2.761 17.842 1.00 12.90 8 ARG B C 1
ATOM 725 O O . ARG B 1 8 ? 3.213 -3.974 17.844 1.00 12.28 8 ARG B O 1
ATOM 740 N N . LEU B 1 9 ? 1.728 -2.288 17.943 1.00 12.24 9 LEU B N 1
ATOM 741 C CA . LEU B 1 9 ? 0.597 -3.211 18.003 1.00 11.76 9 LEU B CA 1
ATOM 742 C C . LEU B 1 9 ? 0.519 -4.135 16.789 1.00 11.39 9 LEU B C 1
ATOM 743 O O . LEU B 1 9 ? 0.123 -5.282 16.924 1.00 11.45 9 LEU B O 1
ATOM 748 N N . GLU B 1 10 ? 0.911 -3.648 15.615 1.00 11.60 10 GLU B N 1
ATOM 749 C CA . GLU B 1 10 ? 0.957 -4.475 14.423 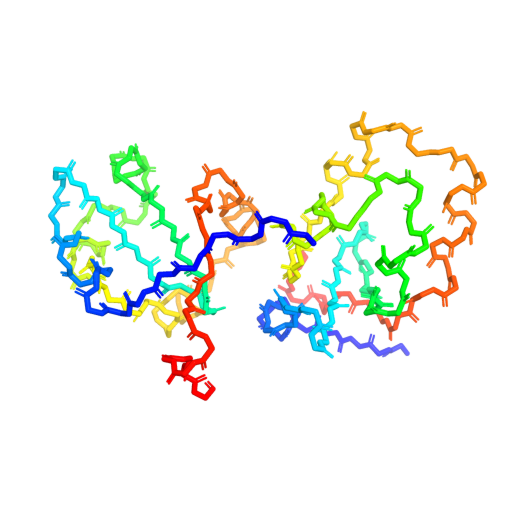1.00 12.27 10 GLU B CA 1
ATOM 750 C C . GLU B 1 10 ? 1.877 -5.694 14.629 1.00 12.01 10 GLU B C 1
ATOM 751 O O . GLU B 1 10 ? 1.571 -6.808 14.173 1.00 13.45 10 GLU B O 1
ATOM 757 N N . GLU B 1 11 ? 3.015 -5.483 15.298 1.00 11.80 11 GLU B N 1
ATOM 758 C CA . GLU B 1 11 ? 3.932 -6.585 15.583 1.00 12.65 11 GLU B CA 1
ATOM 759 C C . GLU B 1 11 ? 3.388 -7.523 16.648 1.00 10.64 11 GLU B C 1
ATOM 760 O O . GLU B 1 11 ? 3.515 -8.735 16.528 1.00 10.98 11 GLU B O 1
ATOM 766 N N . VAL B 1 12 ? 2.773 -6.977 17.688 1.00 9.64 12 VAL B N 1
ATOM 767 C CA . VAL B 1 12 ? 2.177 -7.821 18.721 1.00 9.18 12 VAL B CA 1
ATOM 768 C C . VAL B 1 12 ? 1.107 -8.726 18.122 1.00 8.96 12 VAL B C 1
ATOM 769 O O . VAL B 1 12 ? 0.974 -9.886 18.518 1.00 8.80 12 VAL B O 1
ATOM 773 N N . ALA B 1 13 ? 0.339 -8.186 17.176 1.00 8.85 13 ALA B N 1
ATOM 774 C CA . ALA B 1 13 ? -0.781 -8.897 16.586 1.00 9.40 13 ALA B CA 1
ATOM 775 C C . ALA B 1 13 ? -0.346 -10.156 15.849 1.00 9.62 13 ALA B C 1
ATOM 776 O O . ALA B 1 13 ? -1.160 -11.050 15.621 1.00 11.08 13 ALA B O 1
ATOM 778 N N . LYS B 1 14 ? 0.929 -10.243 15.473 1.00 9.38 14 LYS B N 1
ATOM 779 C CA . LYS B 1 14 ? 1.447 -11.429 14.794 1.00 10.86 14 LYS B CA 1
ATOM 780 C C . LYS B 1 14 ? 1.746 -12.580 15.751 1.00 10.70 14 LYS B C 1
ATOM 781 O O . LYS B 1 14 ? 1.875 -13.718 15.295 1.00 13.40 14 LYS B O 1
ATOM 787 N N . ARG B 1 15 ? 1.866 -12.296 17.056 1.00 9.63 15 ARG B N 1
ATOM 788 C CA . ARG B 1 15 ? 2.244 -13.316 18.046 1.00 9.73 15 ARG B CA 1
ATOM 789 C C . ARG B 1 15 ? 0.964 -13.827 18.687 1.00 9.45 15 ARG B C 1
ATOM 790 O O . ARG B 1 15 ? 0.653 -13.557 19.842 1.00 8.95 15 ARG B O 1
ATOM 798 N N . ASN B 1 16 ? 0.215 -14.595 17.905 1.00 9.04 16 ASN B N 1
ATOM 799 C CA . ASN B 1 16 ? -1.170 -14.888 18.231 1.00 8.90 16 ASN B CA 1
ATOM 800 C C . ASN B 1 16 ? -1.502 -16.371 18.204 1.00 9.60 16 ASN B C 1
ATOM 801 O O . ASN B 1 16 ? -2.654 -16.738 18.123 1.00 10.61 16 ASN B O 1
ATOM 806 N N . THR B 1 17 ? -0.480 -17.202 18.319 1.00 10.56 17 THR B N 1
ATOM 807 C CA . THR B 1 17 ? -0.681 -18.642 18.420 1.00 11.65 17 THR B CA 1
ATOM 808 C C . THR B 1 17 ? 0.192 -19.189 19.536 1.00 11.35 17 THR B C 1
ATOM 809 O O . THR B 1 17 ? 1.061 -18.498 20.072 1.00 10.91 17 THR B O 1
ATOM 813 N N . ALA B 1 18 ? -0.014 -20.458 19.870 1.00 12.15 18 ALA B N 1
ATOM 814 C CA . ALA B 1 18 ? 0.802 -21.114 20.885 1.00 13.18 18 ALA B CA 1
ATOM 815 C C . ALA B 1 18 ? 2.302 -21.170 20.569 1.00 12.46 18 ALA B C 1
ATOM 816 O O . ALA B 1 18 ? 3.102 -21.370 21.480 1.00 13.01 18 ALA B O 1
ATOM 818 N N . GLU B 1 19 ? 2.696 -21.002 19.306 1.00 13.14 19 GLU B N 1
ATOM 819 C CA . GLU B 1 19 ? 4.110 -21.015 18.957 1.00 14.17 19 GLU B CA 1
ATOM 820 C C . GLU B 1 19 ? 4.874 -19.850 19.587 1.00 13.05 19 GLU B C 1
ATOM 821 O O . GLU B 1 19 ? 6.004 -19.992 20.030 1.00 13.62 19 GLU B O 1
ATOM 824 N N . GLU B 1 20 ? 4.248 -18.683 19.612 1.00 12.40 20 GLU B N 1
ATOM 825 C CA . GLU B 1 20 ? 4.850 -17.477 20.177 1.00 11.57 20 GLU B CA 1
ATOM 826 C C . GLU B 1 20 ? 3.673 -16.581 20.498 1.00 9.99 20 GLU B C 1
ATOM 827 O O . GLU B 1 20 ? 3.015 -16.072 19.602 1.00 10.95 20 GLU B O 1
ATOM 833 N N . THR B 1 21 ? 3.393 -16.419 21.780 1.00 8.65 21 THR B N 1
ATOM 834 C CA . THR B 1 21 ? 2.138 -15.860 22.236 1.00 8.55 21 THR B CA 1
ATOM 835 C C . THR B 1 21 ? 2.411 -14.595 23.026 1.00 7.59 21 THR B C 1
ATOM 836 O O . THR B 1 21 ? 2.999 -14.674 24.112 1.00 8.24 21 THR B O 1
ATOM 840 N N . TRP B 1 22 ? 2.028 -13.439 22.474 1.00 7.68 22 TRP B N 1
ATOM 841 C CA . TRP B 1 22 ? 2.173 -12.185 23.203 1.00 7.80 22 TRP B CA 1
ATOM 842 C C . TRP B 1 22 ? 0.812 -11.603 23.516 1.00 7.86 22 TRP B C 1
ATOM 843 O O . TRP B 1 22 ? -0.187 -11.976 22.920 1.00 9.48 22 TRP B O 1
ATOM 854 N N . MET B 1 23 ? 0.783 -10.662 24.448 1.00 7.76 23 MET B N 1
ATOM 855 C CA . MET B 1 23 ? -0.450 -10.021 24.856 1.00 8.49 23 MET B CA 1
ATOM 856 C C . MET B 1 23 ? -0.118 -8.658 25.433 1.00 7.92 23 MET B C 1
ATOM 857 O O . MET B 1 23 ? 0.917 -8.487 26.058 1.00 8.84 23 MET B O 1
ATOM 862 N N . VAL B 1 24 ? -1.013 -7.703 25.229 1.00 7.76 24 VAL B N 1
ATOM 863 C CA . VAL B 1 24 ? -0.895 -6.388 25.853 1.00 7.91 24 VAL B CA 1
ATOM 864 C C . VAL B 1 24 ? -1.862 -6.277 27.031 1.00 7.63 24 VAL B C 1
ATOM 865 O O . VAL B 1 24 ? -3.032 -6.624 26.934 1.00 8.03 24 VAL B O 1
ATOM 869 N N . ILE B 1 25 ? -1.332 -5.775 28.140 1.00 7.94 25 ILE B N 1
ATOM 870 C CA A ILE B 1 25 ? -2.135 -5.452 29.317 0.50 8.63 25 ILE B CA 1
ATOM 871 C CA B ILE B 1 25 ? -2.107 -5.479 29.350 0.50 8.32 25 ILE B CA 1
ATOM 872 C C . ILE B 1 25 ? -1.631 -4.113 29.858 1.00 8.84 25 ILE B C 1
ATOM 873 O O . ILE B 1 25 ? -0.448 -3.946 30.106 1.00 9.03 25 ILE B O 1
ATOM 882 N N . HIS B 1 26 ? -2.536 -3.147 29.985 1.00 9.75 26 HIS B N 1
ATOM 883 C CA . HIS B 1 26 ? -2.185 -1.818 30.499 1.00 10.48 26 HIS B CA 1
ATOM 884 C C . HIS B 1 26 ? -0.914 -1.241 29.864 1.00 10.66 26 HIS B C 1
ATOM 885 O O . HIS B 1 26 ? -0.013 -0.755 30.564 1.00 11.64 26 HIS B O 1
ATOM 892 N N . GLY B 1 27 ? -0.856 -1.264 28.538 1.00 10.05 27 GLY B N 1
ATOM 893 C CA . GLY B 1 27 ? 0.191 -0.565 27.815 1.00 10.07 27 GLY B CA 1
ATOM 894 C C . GLY B 1 27 ? 1.540 -1.252 27.791 1.00 9.90 27 GLY B C 1
ATOM 895 O O . GLY B 1 27 ? 2.516 -0.671 27.289 1.00 11.21 27 GLY B O 1
ATOM 896 N N . ARG B 1 28 ? 1.594 -2.483 28.288 1.00 9.35 28 ARG B N 1
ATOM 897 C CA . ARG B 1 28 ? 2.818 -3.264 28.311 1.00 9.97 28 ARG B CA 1
ATOM 898 C C . ARG B 1 28 ? 2.592 -4.584 27.581 1.00 9.30 28 ARG B C 1
ATOM 899 O O . ARG B 1 28 ? 1.464 -5.063 27.501 1.00 9.13 28 ARG B O 1
ATOM 907 N N . VAL B 1 29 ? 3.678 -5.153 27.067 1.00 9.14 29 VAL B N 1
ATOM 908 C CA . VAL B 1 29 ? 3.652 -6.355 26.262 1.00 9.51 29 VAL B CA 1
ATOM 909 C C . VAL B 1 29 ? 4.258 -7.486 27.072 1.00 9.37 29 VAL B C 1
ATOM 910 O O . VAL B 1 29 ? 5.307 -7.322 27.709 1.00 9.60 29 VAL B O 1
ATOM 914 N N . TYR B 1 30 ? 3.585 -8.627 27.023 1.00 8.50 30 TYR B N 1
ATOM 915 C CA . TYR B 1 30 ? 3.941 -9.812 27.790 1.00 8.51 30 TYR B CA 1
ATOM 916 C C . TYR B 1 30 ? 4.097 -11.009 26.859 1.00 8.57 30 TYR B C 1
ATOM 917 O O . TYR B 1 30 ? 3.297 -11.182 25.949 1.00 9.69 30 TYR B O 1
ATOM 926 N N . ASP B 1 31 ? 5.123 -11.828 27.083 1.00 8.00 31 ASP B N 1
ATOM 927 C CA . ASP B 1 31 ? 5.295 -13.089 26.353 1.00 8.15 31 ASP B CA 1
ATOM 928 C C . ASP B 1 31 ? 4.747 -14.195 27.252 1.00 7.64 31 ASP B C 1
ATOM 929 O O . ASP B 1 31 ? 5.349 -14.545 28.282 1.00 8.23 31 ASP B O 1
ATOM 934 N N . ILE B 1 32 ? 3.587 -14.711 26.882 1.00 7.63 32 ILE B N 1
ATOM 935 C CA . ILE B 1 32 ? 2.889 -15.706 27.672 1.00 8.09 32 ILE B CA 1
ATOM 936 C C . ILE B 1 32 ? 2.943 -17.110 27.059 1.00 7.82 32 ILE B C 1
ATOM 937 O O . ILE B 1 32 ? 2.230 -18.012 27.499 1.00 8.54 32 ILE B O 1
ATOM 942 N N . THR B 1 33 ? 3.846 -17.302 26.105 1.00 7.29 33 THR B N 1
ATOM 943 C CA . THR B 1 33 ? 3.967 -18.575 25.391 1.00 7.36 33 THR B CA 1
ATOM 944 C C . THR B 1 33 ? 4.052 -19.759 26.357 1.00 7.60 33 THR B C 1
ATOM 945 O O . THR B 1 33 ? 3.363 -20.768 26.198 1.00 8.66 33 THR B O 1
ATOM 949 N N . ARG B 1 34 ? 4.967 -19.675 27.314 1.00 7.73 34 ARG B N 1
ATOM 950 C CA . ARG B 1 34 ? 5.218 -20.778 28.240 1.00 8.07 34 ARG B CA 1
ATOM 951 C C . ARG B 1 34 ? 4.267 -20.729 29.426 1.00 8.06 34 ARG B C 1
ATOM 952 O O . ARG B 1 34 ? 4.007 -21.736 30.055 1.00 9.17 34 ARG B O 1
ATOM 960 N N . PHE B 1 35 ? 3.723 -19.561 29.717 1.00 8.44 35 PHE B N 1
ATOM 961 C CA . PHE B 1 35 ? 2.774 -19.394 30.797 1.00 8.48 35 PHE B CA 1
ATOM 962 C C . PHE B 1 35 ? 1.417 -20.023 30.499 1.00 9.16 35 PHE B C 1
ATOM 963 O O . PHE B 1 35 ? 0.669 -20.347 31.411 1.00 9.36 35 PHE B O 1
ATOM 971 N N . LEU B 1 36 ? 1.081 -20.208 29.219 1.00 8.84 36 LEU B N 1
ATOM 972 C CA . LEU B 1 36 ? -0.267 -20.686 28.883 1.00 8.94 36 LEU B CA 1
ATOM 973 C C . LEU B 1 36 ? -0.680 -21.892 29.729 1.00 9.49 36 LEU B C 1
ATOM 974 O O . LEU B 1 36 ? -1.801 -21.936 30.224 1.00 10.52 36 LEU B O 1
ATOM 979 N N . SER B 1 37 ? 0.197 -22.883 29.850 1.00 9.79 37 SER B N 1
ATOM 980 C CA . SER B 1 37 ? -0.154 -24.116 30.536 1.00 10.33 37 SER B CA 1
ATOM 981 C C . SER B 1 37 ? -0.225 -23.976 32.048 1.00 11.34 37 SER B C 1
ATOM 982 O O . SER B 1 37 ? -0.726 -24.881 32.720 1.00 13.16 37 SER B O 1
ATOM 985 N N . GLU B 1 38 ? 0.287 -22.863 32.567 1.00 10.50 38 GLU B N 1
ATOM 986 C CA . GLU B 1 38 ? 0.319 -22.559 33.997 1.00 11.09 38 GLU B CA 1
ATOM 987 C C . GLU B 1 38 ? -0.794 -21.614 34.434 1.00 10.92 38 GLU B C 1
ATOM 988 O O . GLU B 1 38 ? -1.081 -21.474 35.619 1.00 12.49 38 GLU B O 1
ATOM 994 N N . HIS B 1 39 ? -1.432 -20.947 33.493 1.00 9.29 39 HIS B N 1
ATOM 995 C CA . HIS B 1 39 ? -2.419 -19.931 33.860 1.00 8.87 39 HIS B CA 1
ATOM 996 C C . HIS B 1 39 ? -3.586 -20.558 34.634 1.00 8.77 39 HIS B C 1
ATOM 997 O O . HIS B 1 39 ? -4.194 -21.519 34.153 1.00 9.09 39 HIS B O 1
ATOM 1004 N N . PRO B 1 40 ? -3.938 -20.011 35.812 1.00 9.45 40 PRO B N 1
ATOM 1005 C CA . PRO B 1 40 ? -5.027 -20.638 36.582 1.00 9.49 40 PRO B CA 1
ATOM 1006 C C . PRO B 1 40 ? -6.388 -20.571 35.895 1.00 9.81 40 PRO B C 1
ATOM 1007 O O . PRO B 1 40 ? -7.260 -21.365 36.230 1.00 11.09 40 PRO B O 1
ATOM 1011 N N . GLY B 1 41 ? -6.557 -19.651 34.946 1.00 8.73 41 GLY B N 1
ATOM 1012 C CA . GLY B 1 41 ? -7.797 -19.531 34.204 1.00 9.17 41 GLY B CA 1
ATOM 1013 C C . GLY B 1 41 ? -7.824 -20.370 32.944 1.00 9.94 41 GLY B C 1
ATOM 1014 O O . GLY B 1 41 ? -8.796 -20.292 32.197 1.00 11.52 41 GLY B O 1
ATOM 1015 N N . GLY B 1 42 ? -6.764 -21.132 32.680 1.00 10.02 42 GLY B N 1
ATOM 1016 C CA . GLY B 1 42 ? -6.722 -22.005 31.521 1.00 10.11 42 GLY B CA 1
ATOM 1017 C C . GLY B 1 42 ? -6.072 -21.368 30.304 1.00 9.44 42 GLY B C 1
ATOM 1018 O O . GLY B 1 42 ? -5.828 -20.159 30.243 1.00 9.52 42 GLY B O 1
ATOM 1019 N N . GLU B 1 43 ? -5.783 -22.206 29.319 1.00 10.35 43 GLU B N 1
ATOM 1020 C CA . GLU B 1 43 ? -5.116 -21.760 28.093 1.00 10.94 43 GLU B CA 1
ATOM 1021 C C . GLU B 1 43 ? -6.047 -21.042 27.122 1.00 10.88 43 GLU B C 1
ATOM 1022 O O . GLU B 1 43 ? -5.641 -20.091 26.456 1.00 11.07 43 GLU B O 1
ATOM 1028 N N . GLU B 1 44 ? -7.285 -21.512 27.029 1.00 11.76 44 GLU B N 1
ATOM 1029 C CA . GLU B 1 44 ? -8.166 -21.083 25.968 1.00 13.15 44 GLU B CA 1
ATOM 1030 C C . GLU B 1 44 ? -8.516 -19.593 26.068 1.00 11.39 44 GLU B C 1
ATOM 1031 O O . GLU B 1 44 ? -8.530 -18.885 25.056 1.00 11.54 44 GLU B O 1
ATOM 1037 N N . VAL B 1 45 ? -8.762 -19.091 27.280 1.00 10.86 45 VAL B N 1
ATOM 1038 C CA . VAL B 1 45 ? -9.125 -17.687 27.417 1.00 11.74 45 VAL B CA 1
ATOM 1039 C C . VAL B 1 45 ? -7.954 -16.785 27.042 1.00 10.58 45 VAL B C 1
ATOM 1040 O O . VAL B 1 45 ? -8.162 -15.661 26.566 1.00 11.42 45 VAL B O 1
ATOM 1044 N N . LEU B 1 46 ? -6.727 -17.233 27.269 1.00 9.29 46 LEU B N 1
ATOM 1045 C CA . LEU B 1 46 ? -5.553 -16.473 26.848 1.00 9.09 46 LEU B CA 1
ATOM 1046 C C . LEU B 1 46 ? -5.367 -16.519 25.341 1.00 9.48 46 LEU B C 1
ATOM 1047 O O . LEU B 1 46 ? -5.148 -15.489 24.692 1.00 10.84 46 LEU B O 1
ATOM 1052 N N . LEU B 1 47 ? -5.429 -17.711 24.769 1.00 9.49 47 LEU B N 1
ATOM 1053 C CA . LEU B 1 47 ? -5.233 -17.849 23.331 1.00 10.35 47 LEU B CA 1
ATOM 1054 C C . LEU B 1 47 ? -6.243 -17.010 22.588 1.00 10.17 47 LEU B C 1
ATOM 1055 O O . LEU B 1 47 ? -5.921 -16.439 21.552 1.00 11.10 47 LEU B O 1
ATOM 1060 N N . GLU B 1 48 ? -7.459 -16.935 23.102 1.00 9.72 48 GLU B N 1
ATOM 1061 C CA . GLU B 1 48 ? -8.518 -16.217 22.420 1.00 10.99 48 GLU B CA 1
ATOM 1062 C C . GLU B 1 48 ? -8.111 -14.766 22.145 1.00 9.77 48 GLU B C 1
ATOM 1063 O O . GLU B 1 48 ? -8.481 -14.200 21.114 1.00 10.49 48 GLU B O 1
ATOM 1069 N N . GLN B 1 49 ? -7.383 -14.154 23.083 1.00 9.49 49 GLN B N 1
ATOM 1070 C CA . GLN B 1 49 ? -6.961 -12.763 22.942 1.00 9.29 49 GLN B CA 1
ATOM 1071 C C . GLN B 1 49 ? -5.463 -12.601 22.761 1.00 9.32 49 GLN B C 1
ATOM 1072 O O . GLN B 1 49 ? -4.927 -11.507 22.921 1.00 9.60 49 GLN B O 1
ATOM 1078 N N . ALA B 1 50 ? -4.793 -13.662 22.336 1.00 8.98 50 ALA B N 1
ATOM 1079 C CA . ALA B 1 50 ? -3.381 -13.563 21.995 1.00 8.81 50 ALA B CA 1
ATOM 1080 C C . ALA B 1 50 ? -3.204 -12.586 20.863 1.00 8.01 50 ALA B C 1
ATOM 1081 O O . ALA B 1 50 ? -4.007 -12.543 19.938 1.00 9.46 50 ALA B O 1
ATOM 1083 N N . GLY B 1 51 ? -2.128 -11.814 20.940 1.00 8.32 51 GLY B N 1
ATOM 1084 C CA . GLY B 1 51 ? -1.843 -10.805 19.956 1.00 9.13 51 GLY B CA 1
ATOM 1085 C C . GLY B 1 51 ? -2.576 -9.499 20.157 1.00 9.16 51 GLY B C 1
ATOM 1086 O O . GLY B 1 51 ? -2.379 -8.582 19.375 1.00 10.96 51 GLY B O 1
ATOM 1087 N N . ALA B 1 52 ? -3.429 -9.426 21.180 1.00 8.85 52 ALA B N 1
ATOM 1088 C CA . ALA B 1 52 ? -4.326 -8.287 21.407 1.00 8.96 52 ALA B CA 1
ATOM 1089 C C . ALA B 1 52 ? -4.087 -7.604 22.739 1.00 8.29 52 ALA B C 1
ATOM 1090 O O . ALA B 1 52 ? -3.414 -8.142 23.616 1.00 8.24 52 ALA B O 1
ATOM 1092 N N . ASP B 1 53 ? -4.682 -6.426 22.881 1.00 8.84 53 ASP B N 1
ATOM 1093 C CA . ASP B 1 53 ? -4.819 -5.764 24.165 1.00 9.11 53 ASP B CA 1
ATOM 1094 C C . ASP B 1 53 ? -5.985 -6.379 24.924 1.00 9.02 53 ASP B C 1
ATOM 1095 O O . ASP B 1 53 ? -7.152 -6.200 24.560 1.00 10.39 53 ASP B O 1
ATOM 1100 N N . ALA B 1 54 ? -5.643 -7.153 25.949 1.00 8.14 54 ALA B N 1
ATOM 1101 C CA . ALA B 1 54 ? -6.611 -7.889 26.758 1.00 8.94 54 ALA B CA 1
ATOM 1102 C C . ALA B 1 54 ? -6.889 -7.236 28.100 1.00 8.24 54 ALA B C 1
ATOM 1103 O O . ALA B 1 54 ? -7.388 -7.888 29.008 1.00 9.13 54 ALA B O 1
ATOM 1105 N N . THR B 1 55 ? -6.590 -5.950 28.211 1.00 8.26 55 THR B N 1
ATOM 1106 C CA . THR B 1 55 ? -6.742 -5.254 29.475 1.00 8.62 55 THR B CA 1
ATOM 1107 C C . THR B 1 55 ? -8.162 -5.336 30.010 1.00 9.10 55 THR B C 1
ATOM 1108 O O . THR B 1 55 ? -8.350 -5.545 31.211 1.00 9.76 55 THR B O 1
ATOM 1112 N N . GLU B 1 56 ? -9.166 -5.172 29.152 1.00 9.69 56 GLU B N 1
ATOM 1113 C CA . GLU B 1 56 ? -10.537 -5.151 29.636 1.00 10.62 56 GLU B CA 1
ATOM 1114 C C . GLU B 1 56 ? -10.889 -6.482 30.303 1.00 9.56 56 GLU B C 1
ATOM 1115 O O . GLU B 1 56 ? -11.413 -6.507 31.416 1.00 10.04 56 GLU B O 1
ATOM 1121 N N . SER B 1 57 ? -10.595 -7.590 29.643 1.00 9.58 57 SER B N 1
ATOM 1122 C CA . SER B 1 57 ? -10.872 -8.885 30.264 1.00 9.70 57 SER B CA 1
ATOM 1123 C C . SER B 1 57 ? -10.029 -9.112 31.509 1.00 9.41 57 SER B C 1
ATOM 1124 O O . SER B 1 57 ? -10.505 -9.700 32.480 1.00 9.86 57 SER B O 1
ATOM 1127 N N . PHE B 1 58 ? -8.771 -8.689 31.484 1.00 8.70 58 PHE B N 1
ATOM 1128 C CA . PHE B 1 58 ? -7.911 -8.835 32.648 1.00 8.72 58 PHE B CA 1
ATOM 1129 C C . PHE B 1 58 ? -8.562 -8.175 33.867 1.00 8.78 58 PHE B C 1
ATOM 1130 O O . PHE B 1 58 ? -8.568 -8.734 34.972 1.00 8.95 58 PHE B O 1
ATOM 1138 N N . GLU B 1 59 ? -9.116 -6.990 33.683 1.00 8.85 59 GLU B N 1
ATOM 1139 C CA . GLU B 1 59 ? -9.773 -6.289 34.788 1.00 9.36 59 GLU B CA 1
ATOM 1140 C C . GLU B 1 59 ? -11.153 -6.866 35.095 1.00 9.47 59 GLU B C 1
ATOM 1141 O O . GLU B 1 59 ? -11.527 -6.965 36.256 1.00 9.91 59 GLU B O 1
ATOM 1147 N N . ASP B 1 60 ? -11.877 -7.319 34.077 1.00 9.99 60 ASP B N 1
ATOM 1148 C CA . ASP B 1 60 ? -13.198 -7.924 34.280 1.00 10.45 60 ASP B CA 1
ATOM 1149 C C . ASP B 1 60 ? -13.074 -9.122 35.231 1.00 9.44 60 ASP B C 1
ATOM 1150 O O . ASP B 1 60 ? -13.912 -9.332 36.104 1.00 9.63 60 ASP B O 1
ATOM 1155 N N . VAL B 1 61 ? -12.026 -9.912 35.050 1.00 9.18 61 VAL B N 1
ATOM 1156 C CA . VAL B 1 61 ? -11.793 -11.117 35.826 1.00 9.62 61 VAL B CA 1
ATOM 1157 C C . VAL B 1 61 ? -11.409 -10.816 37.280 1.00 9.71 61 VAL B C 1
ATOM 1158 O O . VAL B 1 61 ? -11.436 -11.704 38.139 1.00 10.81 61 VAL B O 1
ATOM 1162 N N . GLY B 1 62 ? -11.031 -9.580 37.575 1.00 9.76 62 GLY B N 1
ATOM 1163 C CA . GLY B 1 62 ? -10.705 -9.224 38.948 1.00 9.87 62 GLY B CA 1
ATOM 1164 C C . GLY B 1 62 ? -9.428 -9.880 39.408 1.00 9.71 62 GLY B C 1
ATOM 1165 O O . GLY B 1 62 ? -9.302 -10.280 40.565 1.00 10.33 62 GLY B O 1
ATOM 1166 N N . HIS B 1 63 ? -8.441 -9.944 38.517 1.00 9.33 63 HIS B N 1
ATOM 1167 C CA . HIS B 1 63 ? -7.151 -10.508 38.856 1.00 8.90 63 HIS B CA 1
ATOM 1168 C C . HIS B 1 63 ? -6.628 -9.902 40.153 1.00 9.10 63 HIS B C 1
ATOM 1169 O O . HIS B 1 63 ? -6.658 -8.688 40.365 1.00 9.54 63 HIS B O 1
ATOM 1176 N N . SER B 1 64 ? -6.161 -10.788 41.018 1.00 9.31 64 SER B N 1
ATOM 1177 C CA . SER B 1 64 ? -5.747 -10.413 42.362 1.00 10.15 64 SER B CA 1
ATOM 1178 C C . SER B 1 64 ? -4.430 -9.648 42.384 1.00 9.58 64 SER B C 1
ATOM 1179 O O . SER B 1 64 ? -3.690 -9.629 41.410 1.00 10.15 64 SER B O 1
ATOM 1182 N N . PRO B 1 65 ? -4.097 -9.067 43.546 1.00 10.35 65 PRO B N 1
ATOM 1183 C CA . PRO B 1 65 ? -2.764 -8.484 43.701 1.00 11.31 65 PRO B CA 1
ATOM 1184 C C . PRO B 1 65 ? -1.656 -9.508 43.388 1.00 11.63 65 PRO B C 1
ATOM 1185 O O . PRO B 1 65 ? -0.649 -9.138 42.778 1.00 12.01 65 PRO B O 1
ATOM 1189 N N . ASP B 1 66 ? -1.831 -10.761 43.802 1.00 11.73 66 ASP B N 1
ATOM 1190 C CA . ASP B 1 66 ? -0.842 -11.791 43.490 1.00 12.92 66 ASP B CA 1
ATOM 1191 C C . ASP B 1 66 ? -0.686 -11.983 41.972 1.00 12.39 66 ASP B C 1
ATOM 1192 O O . ASP B 1 66 ? 0.435 -12.125 41.471 1.00 13.48 66 ASP B O 1
ATOM 1197 N N . ALA B 1 67 ? -1.807 -12.009 41.250 1.00 10.75 67 ALA B N 1
ATOM 1198 C CA . ALA B 1 67 ? -1.762 -12.186 39.795 1.00 10.15 67 ALA B CA 1
ATOM 1199 C C . ALA B 1 67 ? -1.038 -11.001 39.160 1.00 10.29 67 ALA B C 1
ATOM 1200 O O . ALA B 1 67 ? -0.290 -11.169 38.201 1.00 11.15 67 ALA B O 1
ATOM 1202 N N . ARG B 1 68 ? -1.227 -9.803 39.699 1.00 10.33 68 ARG B N 1
ATOM 1203 C CA . ARG B 1 68 ? -0.601 -8.622 39.128 1.00 11.03 68 ARG B CA 1
ATOM 1204 C C . ARG B 1 68 ? 0.904 -8.604 39.361 1.00 11.76 68 ARG B C 1
ATOM 1205 O O . ARG B 1 68 ? 1.667 -8.170 38.499 1.00 12.32 68 ARG B O 1
ATOM 1213 N N . GLU B 1 69 ? 1.345 -9.115 40.502 1.00 12.45 69 GLU B N 1
ATOM 1214 C CA . GLU B 1 69 ? 2.773 -9.256 40.751 1.00 14.47 69 GLU B CA 1
ATOM 1215 C C . GLU B 1 69 ? 3.392 -10.268 39.778 1.00 14.31 69 GLU B C 1
ATOM 1216 O O . GLU B 1 69 ? 4.499 -10.097 39.280 1.00 15.33 69 GLU B O 1
ATOM 1222 N N . MET B 1 70 ? 2.656 -11.324 39.483 1.00 13.15 70 MET B N 1
ATOM 1223 C CA A MET B 1 70 ? 3.144 -12.348 38.567 0.50 14.39 70 MET B CA 1
ATOM 1224 C CA B MET B 1 70 ? 3.107 -12.387 38.592 0.50 13.45 70 MET B CA 1
ATOM 1225 C C . MET B 1 70 ? 3.324 -11.836 37.168 1.0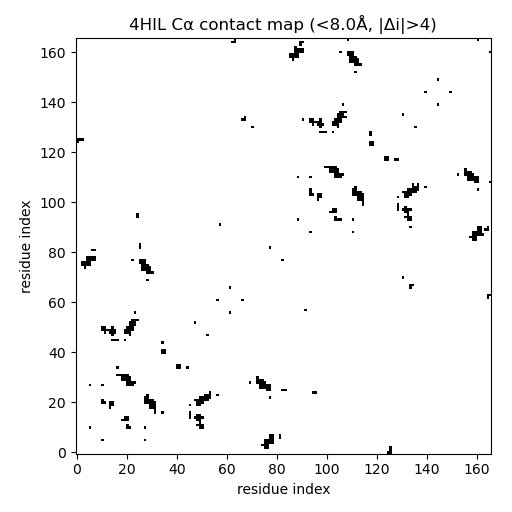0 14.06 70 MET B C 1
ATOM 1226 O O . MET B 1 70 ? 4.249 -12.235 36.460 1.00 12.66 70 MET B O 1
ATOM 1235 N N . LEU B 1 71 ? 2.427 -10.958 36.758 1.00 15.52 71 LEU B N 1
ATOM 1236 C CA . LEU B 1 71 ? 2.451 -10.404 35.424 1.00 17.29 71 LEU B CA 1
ATOM 1237 C C . LEU B 1 71 ? 3.852 -9.851 35.082 1.00 16.76 71 LEU B C 1
ATOM 1238 O O . LEU B 1 71 ? 4.348 -10.009 33.957 1.00 16.82 71 LEU B O 1
ATOM 1243 N N . LYS B 1 72 ? 4.535 -9.277 36.062 1.00 17.20 72 LYS B N 1
ATOM 1244 C CA . LYS B 1 72 ? 5.866 -8.716 35.851 1.00 17.09 72 LYS B CA 1
ATOM 1245 C C . LYS B 1 72 ? 6.921 -9.746 35.364 1.00 15.38 72 LYS B C 1
ATOM 1246 O O . LYS B 1 72 ? 7.920 -9.399 34.724 1.00 17.42 72 LYS B O 1
ATOM 1252 N N . GLN B 1 73 ? 6.698 -11.011 35.684 1.00 12.05 73 GLN B N 1
ATOM 1253 C CA . GLN B 1 73 ? 7.598 -12.079 35.301 1.00 11.07 73 GLN B CA 1
ATOM 1254 C C . GLN B 1 73 ? 7.630 -12.323 33.790 1.00 9.88 73 GLN B C 1
ATOM 1255 O O . GLN B 1 73 ? 8.579 -12.925 33.281 1.00 10.20 73 GLN B O 1
ATOM 1261 N N . TYR B 1 74 ? 6.573 -11.884 33.095 1.00 8.83 74 TYR B N 1
ATOM 1262 C CA . TYR B 1 74 ? 6.393 -12.179 31.679 1.00 8.60 74 TYR B CA 1
ATOM 1263 C C . TYR B 1 74 ? 6.586 -10.954 30.791 1.00 8.66 74 TYR B C 1
ATOM 1264 O O . TYR B 1 74 ? 6.454 -11.047 29.583 1.00 8.87 74 TYR B O 1
ATOM 1273 N N . TYR B 1 75 ? 6.890 -9.811 31.393 1.00 9.39 75 TYR B N 1
ATOM 1274 C CA . TYR B 1 75 ? 7.042 -8.562 30.666 1.00 10.13 75 TYR B CA 1
ATOM 1275 C C . TYR B 1 75 ? 8.157 -8.648 29.642 1.00 10.25 75 TYR B C 1
ATOM 1276 O O . TYR B 1 75 ? 9.241 -9.160 29.951 1.00 10.69 75 TYR B O 1
ATOM 1285 N N . ILE B 1 76 ? 7.911 -8.112 28.439 1.00 9.48 76 ILE B N 1
ATOM 1286 C CA . ILE B 1 76 ? 8.973 -7.962 27.441 1.00 10.47 76 ILE B CA 1
ATOM 1287 C C . ILE B 1 76 ? 9.168 -6.544 26.904 1.00 11.60 76 ILE B C 1
ATOM 1288 O O . ILE B 1 76 ? 10.216 -6.258 26.348 1.00 13.66 76 ILE B O 1
ATOM 1293 N N . GLY B 1 77 ? 8.192 -5.656 27.054 1.00 10.78 77 GLY B N 1
ATOM 1294 C CA . GLY B 1 77 ? 8.376 -4.297 26.569 1.00 11.11 77 GLY B CA 1
ATOM 1295 C C . GLY B 1 77 ? 7.109 -3.502 26.703 1.00 11.11 77 GLY B C 1
ATOM 1296 O O . GLY B 1 77 ? 6.125 -3.961 27.247 1.00 11.31 77 GLY B O 1
ATOM 1297 N N . ASP B 1 78 ? 7.161 -2.274 26.208 1.00 11.52 78 ASP B N 1
ATOM 1298 C CA . ASP B 1 78 ? 6.024 -1.372 26.254 1.00 12.37 78 ASP B CA 1
ATOM 1299 C C . ASP B 1 78 ? 5.417 -1.213 24.863 1.00 11.58 78 ASP B C 1
ATOM 1300 O O . ASP B 1 78 ? 6.106 -1.335 23.853 1.00 12.24 78 ASP B O 1
ATOM 1305 N N . VAL B 1 79 ? 4.137 -0.894 24.819 1.00 10.99 79 VAL B N 1
ATOM 1306 C CA . VAL B 1 79 ? 3.507 -0.537 23.561 1.00 11.54 79 VAL B CA 1
ATOM 1307 C C . VAL B 1 79 ? 4.143 0.737 23.028 1.00 12.39 79 VAL B C 1
ATOM 1308 O O . VAL B 1 79 ? 4.356 1.707 23.753 1.00 13.31 79 VAL B O 1
ATOM 1312 N N . HIS B 1 80 ? 4.455 0.733 21.749 1.00 12.99 80 HIS B N 1
ATOM 1313 C CA . HIS B 1 80 ? 5.100 1.877 21.134 1.00 15.90 80 HIS B CA 1
ATOM 1314 C C . HIS B 1 80 ? 4.228 3.127 21.310 1.00 16.51 80 HIS B C 1
ATOM 1315 O O . HIS B 1 80 ? 3.022 3.077 21.123 1.00 16.11 80 HIS B O 1
ATOM 1322 N N . PRO B 1 81 ? 4.833 4.265 21.680 1.00 18.66 81 PRO B N 1
ATOM 1323 C CA . PRO B 1 81 ? 4.015 5.459 21.949 1.00 20.79 81 PRO B CA 1
ATOM 1324 C C . PRO B 1 81 ? 3.075 5.925 20.804 1.00 23.86 81 PRO B C 1
ATOM 1325 O O . PRO B 1 81 ? 2.070 6.552 21.080 1.00 25.07 81 PRO B O 1
ATOM 1329 N N . ASN B 1 82 ? 3.365 5.598 19.548 1.00 25.46 82 ASN B N 1
ATOM 1330 C CA . ASN B 1 82 ? 2.456 5.898 18.410 1.00 27.26 82 ASN B CA 1
ATOM 1331 C C . ASN B 1 82 ? 1.113 5.166 18.466 1.00 28.69 82 ASN B C 1
ATOM 1332 O O . ASN B 1 82 ? 0.149 5.565 17.821 1.00 30.27 82 ASN B O 1
ATOM 1337 N N . ASP B 1 83 ? 1.068 4.052 19.175 1.00 27.69 83 ASP B N 1
ATOM 1338 C CA . ASP B 1 83 ? -0.128 3.230 19.231 1.00 28.08 83 ASP B CA 1
ATOM 1339 C C . ASP B 1 83 ? -0.887 3.386 20.556 1.00 27.82 83 ASP B C 1
ATOM 1340 O O . ASP B 1 83 ? -1.584 2.466 21.000 1.00 28.65 83 ASP B O 1
ATOM 1345 N N . LEU B 1 84 ? -0.749 4.551 21.190 1.00 27.15 84 LEU B N 1
ATOM 1346 C CA . LEU B 1 84 ? -1.437 4.797 22.447 1.00 26.78 84 LEU B CA 1
ATOM 1347 C C . LEU B 1 84 ? -2.620 5.728 22.242 1.00 27.83 84 LEU B C 1
ATOM 1348 O O . LEU B 1 84 ? -2.571 6.571 21.362 1.00 28.70 84 LEU B O 1
#

InterPro domains:
  IPR001199 Cytochrome b5-like heme/steroid binding domain [PF00173] (25-95)
  IPR001199 Cytochrome b5-like heme/steroid binding domain [PR00363] (45-55)
  IPR001199 Cytochrome b5-like heme/steroid binding domain [PR00363] (55-69)
  IPR001199 Cytochrome b5-like heme/steroid binding domain [PR00363] (70-77)
  IPR001199 Cytochrome b5-like heme/steroid binding domain [PR00363] (83-95)
  IPR001199 Cytochrome b5-like heme/steroid binding domain [PS50255] (20-96)
  IPR001199 Cytochrome b5-like heme/steroid binding domain [SM01117] (23-96)
  IPR018506 Cytochrome b5, heme-binding site [PS00191] (51-58)
  IPR036400 Cytochrome b5-like heme/steroid binding domain superfamily [G3DSA:3.10.120.10] (12-103)
  IPR036400 Cytochrome b5-like heme/steroid binding domain superfamily [SSF55856] (20-102)
  IPR050668 Cytochrome b5 [PTHR19359] (3-130)

Foldseek 3Di:
DDFDEDELVVQLVQQALVWFWEAAQQFIFTCNVVQPVDPVHNVVRSVQTSHYCHVVVVVVPDDPVVVVCRVVGTDGGYDPVRGDD/DDADELVRQLVQQALVWFWEAAPFFIFTCNVVQPVDPVHNPVRSVQTSYHCHVVVVVVVDDPVSVVVRVVGTDGGHDPVRD

GO terms:
  GO:0005741 mitochondrial outer membrane (C, IDA)
  GO:0008047 enzyme activator activity (F, IDA)
  GO:0008121 quinol-cytochrome-c reductase activity (F, TAS)